Protein AF-A0A7X8B5Y0-F1 (afdb_monomer_lite)

Secondary structure (DSSP, 8-state):
--EEEEEEE-TT----HHHHHHTTTT--BSSHHHHHHHHHHHHHHHHHTTEEEEEEEETTEEEEEEEE----

Structure (mmCIF, N/CA/C/O backbone):
data_AF-A0A7X8B5Y0-F1
#
_entry.id   AF-A0A7X8B5Y0-F1
#
loop_
_atom_site.group_PDB
_atom_site.id
_atom_site.type_symbol
_atom_site.label_atom_id
_atom_site.label_alt_id
_atom_site.label_comp_id
_atom_site.label_asym_id
_atom_site.label_entity_id
_atom_site.label_seq_id
_atom_site.pdbx_PDB_ins_code
_atom_site.Cartn_x
_atom_site.Cartn_y
_atom_site.Cartn_z
_atom_site.occupancy
_atom_site.B_iso_or_equiv
_atom_site.auth_seq_id
_atom_site.auth_comp_id
_atom_site.auth_asym_id
_atom_site.auth_atom_id
_atom_site.pdbx_PDB_model_num
ATOM 1 N N . MET A 1 1 ? -9.382 -18.676 2.804 1.00 67.88 1 MET A N 1
ATOM 2 C CA . MET A 1 1 ? -8.153 -17.972 3.183 1.00 67.88 1 MET A CA 1
ATOM 3 C C . MET A 1 1 ? -7.619 -17.403 1.897 1.00 67.88 1 MET A C 1
ATOM 5 O O . MET A 1 1 ? -7.158 -18.158 1.053 1.00 67.88 1 MET A O 1
ATOM 9 N N . SER A 1 2 ? -7.929 -16.139 1.656 1.00 92.19 2 SER A N 1
ATOM 10 C CA . SER A 1 2 ? -7.503 -15.423 0.458 1.00 92.19 2 SER A CA 1
ATOM 11 C C . SER A 1 2 ? -7.163 -14.022 0.914 1.00 92.19 2 SER A C 1
ATOM 13 O O . SER A 1 2 ? -8.051 -13.198 1.144 1.00 92.19 2 SER A O 1
ATOM 15 N N . PHE A 1 3 ? -5.870 -13.801 1.108 1.00 96.19 3 PHE A N 1
ATOM 16 C CA . PHE A 1 3 ? -5.353 -12.556 1.636 1.00 96.19 3 PHE A CA 1
ATOM 17 C C . PHE A 1 3 ? -5.194 -11.542 0.511 1.00 96.19 3 PHE A C 1
ATOM 19 O O . PHE A 1 3 ? -4.819 -11.904 -0.607 1.00 96.19 3 PHE A O 1
ATOM 26 N N . TRP A 1 4 ? -5.518 -10.283 0.784 1.00 95.94 4 TRP A N 1
ATOM 27 C CA . TRP A 1 4 ? -5.417 -9.204 -0.194 1.00 95.94 4 TRP A CA 1
ATOM 28 C C . TRP A 1 4 ? -5.287 -7.839 0.469 1.00 95.94 4 TRP A C 1
ATOM 30 O O . TRP A 1 4 ? -5.778 -7.621 1.580 1.00 95.94 4 TRP A O 1
ATOM 40 N N . TRP A 1 5 ? -4.625 -6.925 -0.235 1.00 96.12 5 TRP A N 1
ATOM 41 C CA . TRP A 1 5 ? -4.388 -5.565 0.226 1.00 96.12 5 TRP A CA 1
ATOM 42 C C . TRP A 1 5 ? -5.420 -4.606 -0.363 1.00 96.12 5 TRP A C 1
ATOM 44 O O . TRP A 1 5 ? -5.583 -4.515 -1.577 1.00 96.12 5 TRP A O 1
ATOM 54 N N . GLU A 1 6 ? -6.095 -3.863 0.506 1.00 95.94 6 GLU A N 1
ATOM 55 C CA . GLU A 1 6 ? -6.921 -2.722 0.128 1.00 95.94 6 GLU A CA 1
ATOM 56 C C . GLU A 1 6 ? -6.079 -1.437 0.226 1.00 95.94 6 GLU A C 1
ATOM 58 O O . GLU A 1 6 ? -5.610 -1.118 1.327 1.00 95.94 6 GLU A O 1
ATOM 63 N N . PRO A 1 7 ? -5.857 -0.708 -0.885 1.00 95.12 7 PRO A N 1
ATOM 64 C CA . PRO A 1 7 ? -5.173 0.579 -0.863 1.00 95.12 7 PRO A CA 1
ATOM 65 C C . PRO A 1 7 ? -6.088 1.711 -0.413 1.00 95.12 7 PRO A C 1
ATOM 67 O O . PRO A 1 7 ? -7.251 1.805 -0.804 1.00 95.12 7 PRO A O 1
ATOM 70 N N . GLU A 1 8 ? -5.492 2.669 0.277 1.00 95.19 8 GLU A N 1
ATOM 71 C CA . GLU A 1 8 ? -6.001 4.023 0.395 1.00 95.19 8 GLU A CA 1
ATOM 72 C C . GLU A 1 8 ? -5.119 4.943 -0.448 1.00 95.19 8 GLU A C 1
ATOM 74 O O . GLU A 1 8 ? -3.906 5.012 -0.245 1.00 95.19 8 GLU A O 1
ATOM 79 N N . LEU A 1 9 ? -5.721 5.642 -1.408 1.00 93.81 9 LEU A N 1
ATOM 80 C CA . LEU A 1 9 ? -5.024 6.601 -2.263 1.00 93.81 9 LEU A CA 1
ATOM 81 C C . LEU A 1 9 ? -5.036 8.004 -1.648 1.00 93.81 9 LEU A C 1
ATOM 83 O O . LEU A 1 9 ? -6.018 8.417 -1.024 1.00 93.81 9 LEU A O 1
ATOM 87 N N . ALA A 1 10 ? -3.968 8.766 -1.884 1.00 93.00 10 ALA A N 1
ATOM 88 C CA . ALA A 1 10 ? -3.946 10.198 -1.616 1.00 93.00 10 ALA A CA 1
ATOM 89 C C . ALA A 1 10 ? -5.069 10.905 -2.389 1.00 93.00 10 ALA A C 1
ATOM 91 O O . ALA A 1 10 ? -5.448 10.505 -3.489 1.00 93.00 10 ALA A O 1
ATOM 92 N N . SER A 1 11 ? -5.571 12.017 -1.850 1.00 90.44 11 SER A N 1
ATOM 93 C CA . SER A 1 11 ? -6.611 12.807 -2.529 1.00 90.44 11 SER A CA 1
ATOM 94 C C . SER A 1 11 ? -6.150 13.403 -3.866 1.00 90.44 11 SER A C 1
ATOM 96 O O . SER A 1 11 ? -6.986 13.722 -4.708 1.00 90.44 11 SER A O 1
ATOM 98 N N . ASP A 1 12 ? -4.841 13.573 -4.053 1.00 90.62 12 ASP A N 1
ATOM 99 C CA . ASP A 1 12 ? -4.206 14.042 -5.285 1.00 90.62 12 ASP A CA 1
ATOM 100 C C . ASP A 1 12 ? -3.555 12.919 -6.113 1.00 90.62 12 ASP A C 1
ATOM 102 O O . ASP A 1 12 ? -2.959 13.206 -7.153 1.00 90.62 12 ASP A O 1
ATOM 106 N N . ALA A 1 13 ? -3.698 11.652 -5.701 1.00 91.19 13 ALA A N 1
ATOM 107 C CA . ALA A 1 13 ? -3.202 10.519 -6.473 1.00 91.19 13 ALA A CA 1
ATOM 108 C C . ALA A 1 13 ? -3.869 10.474 -7.855 1.00 91.19 13 ALA A C 1
ATOM 110 O O . ALA A 1 13 ? -5.068 10.717 -8.011 1.00 91.19 13 ALA A O 1
ATOM 111 N N . THR A 1 14 ? -3.072 10.141 -8.869 1.00 92.19 14 THR A N 1
ATOM 112 C CA . THR A 1 14 ? -3.541 10.014 -10.259 1.00 92.19 14 THR A CA 1
ATOM 113 C C . THR A 1 14 ? -3.548 8.574 -10.757 1.00 92.19 14 THR A C 1
ATOM 115 O O . THR A 1 14 ? -4.033 8.331 -11.862 1.00 92.19 14 THR A O 1
ATO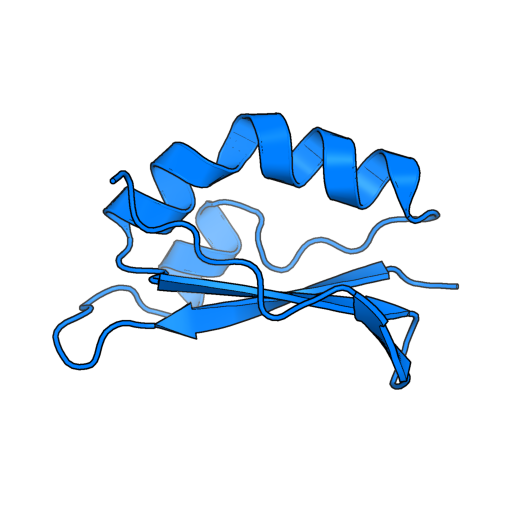M 118 N N . ALA A 1 15 ? -3.053 7.633 -9.944 1.00 92.50 15 ALA A N 1
ATOM 119 C CA . ALA A 1 15 ? -3.066 6.216 -10.261 1.00 92.50 15 ALA A CA 1
ATOM 120 C C . ALA A 1 15 ? -4.498 5.708 -10.431 1.00 92.50 15 ALA A C 1
ATOM 122 O O . ALA A 1 15 ? -5.407 6.018 -9.654 1.00 92.50 15 ALA A O 1
ATOM 123 N N . THR A 1 16 ? -4.686 4.922 -11.478 1.00 93.75 16 THR A N 1
ATOM 124 C CA . THR A 1 16 ? -5.929 4.225 -11.769 1.00 93.75 16 THR A CA 1
ATOM 125 C C . THR A 1 16 ? -5.897 2.811 -11.194 1.00 93.75 16 THR A C 1
ATOM 127 O O . THR A 1 16 ? -4.856 2.311 -10.774 1.00 93.75 16 THR A O 1
ATOM 130 N N . ASP A 1 17 ? -7.046 2.137 -11.198 1.00 90.88 17 ASP A N 1
ATOM 131 C CA . ASP A 1 17 ? -7.129 0.720 -10.823 1.00 90.88 17 ASP A CA 1
ATOM 132 C C . ASP A 1 17 ? -6.215 -0.167 -11.694 1.00 90.88 17 ASP A C 1
ATOM 134 O O . ASP A 1 17 ? -5.621 -1.117 -11.193 1.00 90.88 17 ASP A O 1
ATOM 138 N N . ASP A 1 18 ? -6.031 0.192 -12.971 1.00 93.94 18 ASP A N 1
ATOM 139 C CA . ASP A 1 18 ? -5.124 -0.508 -13.890 1.00 93.94 18 ASP A CA 1
ATOM 140 C C . ASP A 1 18 ? -3.655 -0.341 -13.472 1.00 93.94 18 ASP A C 1
ATOM 142 O O . ASP A 1 18 ? -2.914 -1.321 -13.461 1.00 93.94 18 ASP A O 1
ATOM 146 N N . ASP A 1 19 ? -3.254 0.860 -13.034 1.00 94.31 19 ASP A N 1
ATOM 147 C CA . ASP A 1 19 ? -1.897 1.119 -12.532 1.00 94.31 19 ASP A CA 1
ATOM 148 C C . ASP A 1 19 ? -1.613 0.310 -11.255 1.00 94.31 19 ASP A C 1
ATOM 150 O O . ASP A 1 19 ? -0.561 -0.316 -11.120 1.00 94.31 19 ASP A O 1
ATOM 154 N N . LEU A 1 20 ? -2.580 0.255 -10.332 1.00 93.12 20 LEU A N 1
ATOM 155 C CA . LEU A 1 20 ? -2.471 -0.534 -9.100 1.00 93.12 20 LEU A CA 1
ATOM 156 C C . LEU A 1 20 ? -2.452 -2.042 -9.382 1.00 93.12 20 LEU A C 1
ATOM 158 O O . LEU A 1 20 ? -1.711 -2.794 -8.743 1.00 93.12 20 LEU A O 1
ATOM 162 N N . ALA A 1 21 ? -3.251 -2.503 -10.346 1.00 92.81 21 ALA A N 1
ATOM 163 C CA . ALA A 1 21 ? -3.237 -3.890 -10.782 1.00 92.81 21 ALA A CA 1
ATOM 164 C C . ALA A 1 21 ? -1.910 -4.254 -11.466 1.00 92.81 21 ALA A C 1
ATOM 166 O O . ALA A 1 21 ? -1.399 -5.349 -11.227 1.00 92.81 21 ALA A O 1
ATOM 167 N N . ALA A 1 22 ? -1.335 -3.343 -12.257 1.00 92.88 22 ALA A N 1
ATOM 168 C CA . ALA A 1 22 ? -0.027 -3.511 -12.885 1.00 92.88 22 ALA A CA 1
ATOM 169 C C . ALA A 1 22 ? 1.109 -3.597 -11.853 1.00 92.88 22 ALA A C 1
ATOM 171 O O . ALA A 1 22 ? 2.006 -4.420 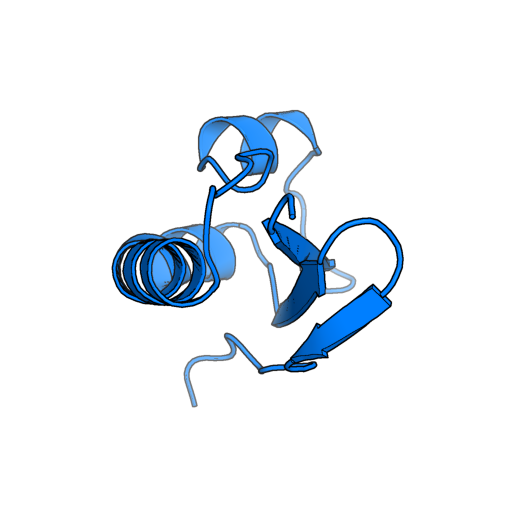-12.028 1.00 92.88 22 ALA A O 1
ATOM 172 N N . ALA A 1 23 ? 1.011 -2.846 -10.750 1.00 91.81 23 ALA A N 1
ATOM 173 C CA . ALA A 1 23 ? 1.896 -2.959 -9.585 1.00 91.81 23 ALA A CA 1
ATOM 174 C C . ALA A 1 23 ? 1.646 -4.222 -8.736 1.00 91.81 23 ALA A C 1
ATOM 176 O O . ALA A 1 23 ? 2.287 -4.436 -7.712 1.00 91.81 23 ALA A O 1
ATOM 177 N N . GLY A 1 24 ? 0.694 -5.076 -9.127 1.00 92.19 24 GLY A N 1
ATOM 178 C CA . GLY A 1 24 ? 0.410 -6.348 -8.465 1.00 92.19 24 GLY A CA 1
ATOM 179 C C . GLY A 1 24 ? -0.493 -6.250 -7.235 1.00 92.19 24 GLY A C 1
ATOM 180 O O . GLY A 1 24 ? -0.725 -7.272 -6.592 1.00 92.19 24 GLY A O 1
ATOM 181 N N . LEU A 1 25 ? -1.057 -5.081 -6.917 1.00 92.50 25 LEU A N 1
ATOM 182 C CA . LEU A 1 25 ? -1.880 -4.886 -5.716 1.00 92.50 25 LEU A CA 1
ATOM 183 C C . LEU A 1 25 ? -3.201 -5.673 -5.739 1.00 92.50 25 LEU A C 1
ATOM 185 O O . LEU A 1 25 ? -3.749 -6.014 -4.695 1.00 92.50 25 LEU A O 1
ATOM 189 N N . SER A 1 26 ? -3.688 -6.026 -6.931 1.00 91.31 26 SER A N 1
ATOM 190 C CA . SER A 1 26 ? -4.871 -6.881 -7.112 1.00 91.31 26 SER A CA 1
ATOM 191 C C . SER A 1 26 ? -4.618 -8.371 -6.814 1.00 91.31 26 SER A C 1
ATOM 193 O O . SER A 1 26 ? -5.542 -9.188 -6.906 1.00 91.31 26 SER A O 1
ATOM 195 N N . SER A 1 27 ? -3.381 -8.739 -6.457 1.00 93.25 27 SER A N 1
ATOM 196 C CA . SER A 1 27 ? -2.983 -10.117 -6.172 1.00 93.25 27 SER A CA 1
ATOM 197 C C . SER A 1 27 ? -3.686 -10.688 -4.942 1.00 93.25 27 SER A C 1
ATOM 199 O O . SER A 1 27 ? -4.025 -9.989 -3.986 1.00 93.25 27 SER A O 1
ATOM 201 N N . ARG A 1 28 ? -3.890 -12.006 -4.977 1.00 95.25 28 ARG A N 1
ATOM 202 C CA . ARG A 1 28 ? -4.399 -12.796 -3.856 1.00 95.25 28 ARG A CA 1
ATOM 203 C C . ARG A 1 28 ? -3.295 -13.712 -3.351 1.00 95.25 28 ARG A C 1
ATOM 205 O O . ARG A 1 28 ? -2.617 -14.337 -4.162 1.00 95.25 28 ARG A O 1
ATOM 212 N N . PHE A 1 29 ? -3.168 -13.808 -2.036 1.00 95.31 29 PHE A N 1
ATOM 213 C CA . PHE A 1 29 ? -2.153 -14.617 -1.364 1.00 95.31 29 PHE A CA 1
ATOM 214 C C . PHE A 1 29 ? -2.812 -15.759 -0.581 1.00 95.31 29 PHE A C 1
ATOM 216 O O . PHE A 1 29 ? -3.945 -15.619 -0.102 1.00 95.31 29 PHE A O 1
ATOM 223 N N . ASP A 1 30 ? -2.119 -16.894 -0.484 1.00 93.50 30 ASP A N 1
ATOM 224 C CA . ASP A 1 30 ? -2.590 -18.082 0.242 1.00 93.50 30 ASP A CA 1
ATOM 225 C C . ASP A 1 30 ? -2.543 -17.865 1.763 1.00 93.50 30 ASP A C 1
ATOM 227 O O . ASP A 1 30 ? -3.452 -18.290 2.484 1.00 93.50 30 ASP A O 1
ATOM 231 N N . ASP A 1 31 ? -1.530 -17.139 2.246 1.00 94.31 31 ASP A N 1
ATOM 232 C CA . ASP A 1 31 ? -1.379 -16.784 3.651 1.00 94.31 31 ASP A CA 1
ATOM 233 C C . ASP A 1 31 ? -0.900 -15.341 3.888 1.00 94.31 31 ASP A C 1
ATOM 235 O O . ASP A 1 31 ? -0.547 -14.594 2.973 1.00 94.31 31 ASP A O 1
ATOM 239 N N . GLN A 1 32 ? -0.973 -14.928 5.156 1.00 94.75 32 GLN A N 1
ATOM 240 C CA . GLN A 1 32 ? -0.612 -13.583 5.596 1.00 94.75 32 GLN A CA 1
ATOM 241 C C . GLN A 1 32 ? 0.883 -13.290 5.408 1.00 94.75 32 GLN A C 1
ATOM 243 O O . GLN A 1 32 ? 1.221 -12.153 5.094 1.00 94.75 32 GLN A O 1
ATOM 248 N N . ILE A 1 33 ? 1.759 -14.287 5.580 1.00 94.81 33 ILE A N 1
ATOM 249 C CA . ILE A 1 33 ? 3.209 -14.082 5.492 1.00 94.81 33 ILE A CA 1
ATOM 250 C C . ILE A 1 33 ? 3.573 -13.745 4.048 1.00 94.81 33 ILE A C 1
ATOM 252 O O . ILE A 1 33 ? 4.237 -12.738 3.826 1.00 94.81 33 ILE A O 1
ATOM 256 N N . ASP A 1 34 ? 3.055 -14.502 3.076 1.00 95.31 34 ASP A N 1
ATOM 257 C CA . ASP A 1 34 ? 3.238 -14.197 1.650 1.00 95.31 34 ASP A CA 1
ATOM 258 C C . ASP A 1 34 ? 2.747 -12.779 1.295 1.00 95.31 34 ASP A C 1
ATOM 260 O O . ASP A 1 34 ? 3.411 -12.047 0.557 1.00 95.31 34 ASP A O 1
ATOM 264 N N . ALA A 1 35 ? 1.598 -12.359 1.842 1.00 95.25 35 ALA A N 1
ATOM 265 C CA . ALA A 1 35 ? 1.059 -11.018 1.612 1.00 95.25 35 ALA A CA 1
ATOM 266 C C . ALA A 1 35 ? 1.955 -9.912 2.202 1.00 95.25 35 ALA A C 1
ATOM 268 O O . ALA A 1 35 ? 2.139 -8.866 1.573 1.00 95.25 35 ALA A O 1
ATOM 269 N N . GLU 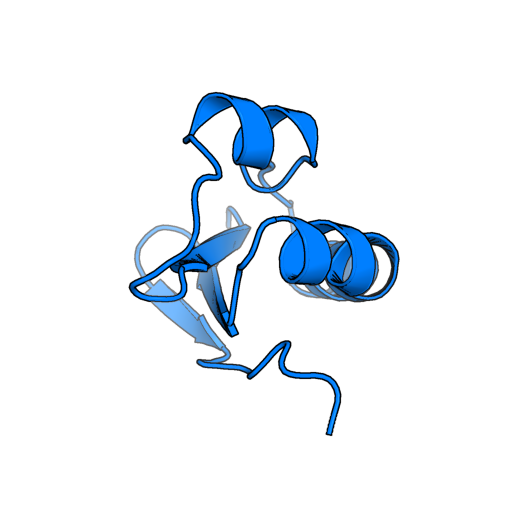A 1 36 ? 2.496 -10.122 3.405 1.00 94.38 36 GLU A N 1
ATOM 270 C CA . GLU A 1 36 ? 3.401 -9.189 4.088 1.00 94.38 36 GLU A CA 1
ATOM 271 C C . GLU A 1 36 ? 4.784 -9.120 3.422 1.00 94.38 36 GLU A C 1
ATOM 273 O O . GLU A 1 36 ? 5.353 -8.029 3.297 1.00 94.38 36 GLU A O 1
ATOM 27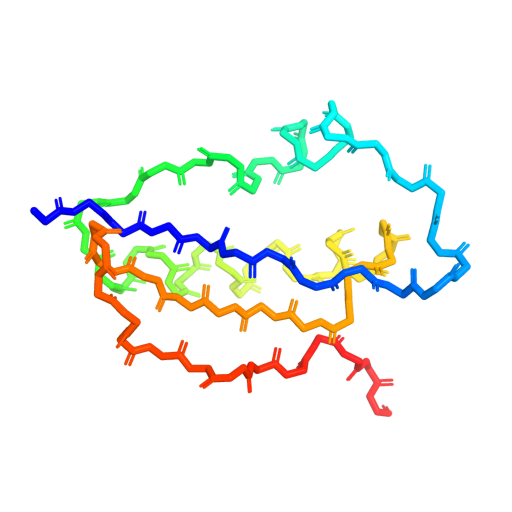8 N N . GLU A 1 37 ? 5.313 -10.252 2.952 1.00 95.56 37 GLU A N 1
ATOM 279 C CA . GLU A 1 37 ? 6.557 -10.296 2.178 1.00 95.56 37 GLU A CA 1
ATOM 280 C C . GLU A 1 37 ? 6.391 -9.550 0.852 1.00 95.56 37 GLU A C 1
ATOM 282 O O . GLU A 1 37 ? 7.190 -8.665 0.544 1.00 95.56 37 GLU A O 1
ATOM 287 N N . TRP A 1 38 ? 5.299 -9.801 0.119 1.00 95.56 38 TRP A N 1
ATOM 288 C CA . TRP A 1 38 ? 5.002 -9.064 -1.109 1.00 95.56 38 TRP A CA 1
ATOM 289 C C . TRP A 1 38 ? 4.899 -7.554 -0.867 1.00 95.56 38 TRP A C 1
ATOM 291 O O . TRP A 1 38 ? 5.479 -6.772 -1.622 1.00 95.56 38 TRP A O 1
ATOM 301 N N . LEU A 1 39 ? 4.207 -7.125 0.194 1.00 94.06 39 LEU A N 1
ATOM 302 C CA . LEU A 1 39 ? 4.103 -5.700 0.514 1.00 94.06 39 LEU A CA 1
ATOM 303 C C . LEU A 1 39 ? 5.484 -5.091 0.789 1.00 94.06 39 LEU A C 1
ATOM 305 O O . LEU A 1 39 ? 5.770 -3.992 0.322 1.00 94.06 39 LEU A O 1
ATOM 309 N N . SER A 1 40 ? 6.351 -5.807 1.506 1.00 92.62 40 SER A N 1
ATOM 310 C CA . SER A 1 40 ? 7.700 -5.337 1.841 1.00 92.62 40 SER A CA 1
ATOM 311 C C . SER A 1 40 ? 8.590 -5.120 0.612 1.00 92.62 40 SER A C 1
ATOM 313 O O . SER A 1 40 ? 9.446 -4.237 0.639 1.00 92.62 40 SER A O 1
ATOM 315 N N . ASP A 1 41 ? 8.376 -5.871 -0.469 1.00 94.50 41 ASP A N 1
ATOM 316 C CA . ASP A 1 41 ? 9.079 -5.673 -1.743 1.00 94.50 41 ASP A CA 1
ATOM 317 C C . ASP A 1 41 ? 8.439 -4.578 -2.622 1.00 94.50 41 ASP A C 1
ATOM 319 O O . ASP A 1 41 ? 9.149 -3.886 -3.351 1.00 94.50 41 ASP A O 1
ATOM 323 N N . ASN A 1 42 ? 7.115 -4.381 -2.545 1.00 93.38 42 ASN A N 1
ATOM 324 C CA . ASN A 1 42 ? 6.370 -3.532 -3.491 1.00 93.38 42 ASN A CA 1
ATOM 325 C C . ASN A 1 42 ? 5.920 -2.175 -2.914 1.00 93.38 42 ASN A C 1
ATOM 327 O O . ASN A 1 42 ? 5.448 -1.320 -3.664 1.00 93.38 42 ASN A O 1
ATOM 331 N N . TYR A 1 43 ? 6.084 -1.920 -1.609 1.00 91.88 43 TYR A N 1
ATOM 332 C CA . TYR A 1 43 ? 5.556 -0.708 -0.963 1.00 91.88 43 TYR A CA 1
ATOM 333 C C . TYR A 1 43 ? 6.055 0.608 -1.580 1.00 91.88 43 TYR A C 1
ATOM 335 O O . TYR A 1 43 ? 5.310 1.585 -1.594 1.00 91.88 43 TYR A O 1
ATOM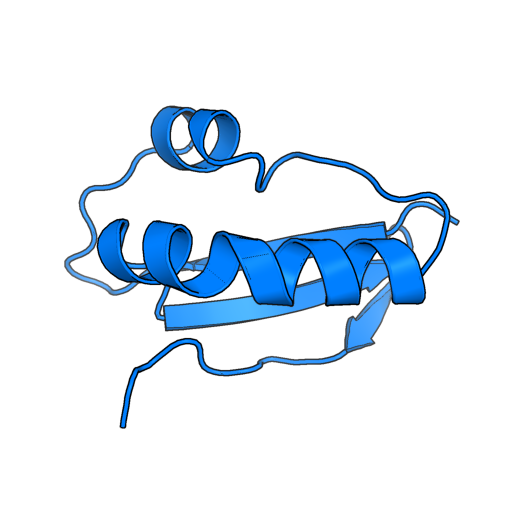 343 N N . LEU A 1 44 ? 7.291 0.650 -2.092 1.00 92.25 44 LEU A N 1
ATOM 344 C CA . LEU A 1 44 ? 7.853 1.851 -2.722 1.00 92.25 44 LEU A CA 1
ATOM 345 C C . LEU A 1 44 ? 7.138 2.203 -4.026 1.00 92.25 44 LEU A C 1
ATOM 347 O O . LEU A 1 44 ? 6.877 3.375 -4.278 1.00 92.25 44 LEU A O 1
ATOM 351 N N . GLU A 1 45 ? 6.813 1.198 -4.838 1.00 93.19 45 GLU A N 1
ATOM 352 C CA . GLU A 1 45 ? 6.087 1.394 -6.095 1.00 93.19 45 GLU A CA 1
ATOM 353 C C . GLU A 1 45 ? 4.645 1.834 -5.815 1.00 93.19 45 GLU A C 1
ATOM 355 O O . GLU A 1 45 ? 4.148 2.775 -6.426 1.00 93.19 45 GLU A O 1
ATOM 360 N N . LEU A 1 46 ? 4.003 1.240 -4.803 1.00 93.75 46 LEU A N 1
ATOM 361 C CA . LEU A 1 46 ? 2.674 1.661 -4.351 1.00 93.75 46 LEU A CA 1
ATOM 362 C C . LEU A 1 46 ? 2.669 3.111 -3.844 1.00 93.75 46 LEU A C 1
ATOM 364 O O . LEU A 1 46 ? 1.761 3.875 -4.171 1.00 93.75 46 LEU A O 1
ATOM 368 N N . ALA A 1 47 ? 3.684 3.506 -3.074 1.00 93.00 47 ALA A N 1
ATOM 369 C CA . ALA A 1 47 ? 3.823 4.877 -2.597 1.00 93.00 47 ALA A CA 1
ATOM 370 C C . ALA A 1 47 ? 4.037 5.874 -3.753 1.00 93.00 47 ALA A C 1
ATOM 372 O O . ALA A 1 47 ? 3.445 6.952 -3.733 1.00 93.00 47 ALA A O 1
ATOM 373 N N . ASP A 1 48 ? 4.814 5.513 -4.783 1.00 92.44 48 ASP A N 1
ATOM 374 C CA . ASP A 1 48 ? 4.997 6.329 -5.999 1.00 92.44 48 ASP A CA 1
ATOM 375 C C . ASP A 1 48 ? 3.682 6.507 -6.781 1.00 92.44 48 ASP A C 1
ATOM 377 O O . ASP A 1 48 ? 3.381 7.597 -7.271 1.00 92.44 48 ASP A O 1
ATOM 381 N N . LEU A 1 49 ? 2.833 5.475 -6.790 1.00 93.31 49 LEU A N 1
ATOM 382 C CA . LEU A 1 49 ? 1.469 5.530 -7.328 1.00 93.31 49 LEU A CA 1
ATOM 383 C C . LEU A 1 49 ? 0.496 6.355 -6.460 1.00 93.31 49 LEU A C 1
ATOM 385 O O . LEU A 1 49 ? -0.656 6.574 -6.842 1.00 93.31 49 LEU A O 1
ATOM 389 N N . GLY A 1 50 ? 0.940 6.857 -5.306 1.00 93.88 50 GLY A N 1
ATOM 390 C CA . GLY A 1 50 ? 0.133 7.676 -4.404 1.00 93.88 50 GLY A CA 1
ATOM 391 C C . GLY A 1 50 ? -0.726 6.869 -3.431 1.00 93.88 50 GLY A C 1
ATOM 392 O O . GLY A 1 50 ? -1.680 7.415 -2.873 1.00 93.88 50 GLY A O 1
ATOM 393 N N . VAL A 1 51 ? -0.415 5.588 -3.208 1.00 94.56 51 VAL A N 1
ATOM 394 C CA . VAL A 1 51 ? -0.994 4.812 -2.104 1.00 94.56 51 VAL A CA 1
ATOM 395 C C . VAL A 1 51 ? -0.405 5.323 -0.789 1.00 94.56 51 VAL A C 1
ATOM 397 O O . VAL A 1 51 ? 0.799 5.243 -0.559 1.00 94.56 51 VAL A O 1
ATOM 400 N N . VAL A 1 52 ? -1.258 5.843 0.093 1.00 94.88 52 VAL A N 1
ATOM 401 C CA . VAL A 1 52 ? -0.854 6.423 1.386 1.00 94.88 52 VAL A CA 1
ATOM 402 C C . VAL A 1 52 ? -0.946 5.425 2.529 1.00 94.88 52 VAL A C 1
ATOM 404 O O . VAL A 1 52 ? -0.205 5.524 3.510 1.00 94.88 52 VAL A O 1
ATOM 407 N N . SER A 1 53 ? -1.846 4.451 2.422 1.00 95.00 53 SER A N 1
ATOM 408 C CA . SER A 1 53 ? -1.973 3.380 3.398 1.00 95.00 53 SER A CA 1
ATOM 409 C C . SER A 1 53 ? -2.512 2.106 2.757 1.00 95.00 53 SER A C 1
ATOM 411 O O . SER A 1 53 ? -3.123 2.142 1.690 1.00 95.00 53 SER A O 1
ATOM 413 N N . VAL A 1 54 ? -2.260 0.967 3.397 1.00 95.19 54 VAL A N 1
ATOM 414 C CA . VAL A 1 54 ? -2.811 -0.331 2.991 1.00 95.19 54 VAL A CA 1
ATOM 415 C C . VAL A 1 54 ? -3.417 -1.062 4.183 1.00 95.19 54 VAL A C 1
ATOM 417 O O . VAL A 1 54 ? -2.956 -0.947 5.324 1.00 95.19 54 VAL A O 1
ATOM 420 N N . THR A 1 55 ? -4.471 -1.827 3.921 1.00 96.25 55 THR A N 1
ATOM 421 C CA . THR A 1 55 ? -5.155 -2.673 4.905 1.00 96.25 55 THR A CA 1
ATOM 422 C C . THR A 1 55 ? -5.189 -4.111 4.394 1.00 96.25 55 THR A C 1
ATOM 424 O O . THR A 1 55 ? -5.573 -4.338 3.252 1.00 96.25 55 THR A O 1
ATOM 427 N N . LEU A 1 56 ? -4.799 -5.083 5.224 1.00 96.50 56 LEU A N 1
ATOM 428 C CA . LEU A 1 56 ? -4.870 -6.501 4.863 1.00 96.50 56 LEU A CA 1
ATOM 429 C C . LEU A 1 56 ? -6.231 -7.068 5.244 1.00 96.50 56 LEU A C 1
ATOM 431 O O . LEU A 1 56 ? -6.678 -6.935 6.393 1.00 96.50 56 LEU A O 1
ATOM 435 N N . PHE A 1 57 ? -6.820 -7.795 4.310 1.00 96.50 57 PHE A N 1
ATOM 436 C CA . PHE A 1 57 ? -8.031 -8.571 4.511 1.00 96.50 57 PHE A CA 1
ATOM 437 C C . PHE A 1 57 ? -7.755 -10.054 4.258 1.00 96.50 57 PHE A C 1
ATOM 439 O O . PHE A 1 57 ? -7.018 -10.389 3.336 1.00 96.50 57 PHE A O 1
ATOM 446 N N . ASP A 1 58 ? -8.365 -10.931 5.056 1.00 95.88 58 ASP A N 1
ATOM 447 C CA . ASP A 1 58 ? -8.589 -12.338 4.712 1.00 95.88 58 ASP A CA 1
ATOM 448 C C . ASP A 1 58 ? -10.050 -12.489 4.292 1.00 95.88 58 ASP A C 1
ATOM 450 O O . ASP A 1 58 ? -10.954 -12.348 5.121 1.00 95.88 58 ASP A O 1
ATOM 454 N N . ASP A 1 59 ? -10.283 -12.750 3.006 1.00 91.88 59 ASP A N 1
ATOM 455 C CA . ASP A 1 59 ? -11.625 -12.741 2.418 1.00 91.88 59 ASP A CA 1
ATOM 456 C C . ASP A 1 59 ? -12.327 -11.387 2.680 1.00 91.88 59 ASP A C 1
ATOM 458 O O . ASP A 1 59 ? -11.847 -10.363 2.196 1.00 91.88 59 ASP A O 1
ATOM 462 N N . ASP A 1 60 ? -13.411 -11.348 3.458 1.00 91.00 60 ASP A N 1
ATOM 463 C CA . ASP A 1 60 ? -14.102 -10.108 3.863 1.00 91.00 60 ASP A CA 1
ATOM 464 C C . ASP A 1 60 ? -13.630 -9.548 5.226 1.00 91.00 60 ASP A C 1
ATOM 466 O O . ASP A 1 60 ? -14.066 -8.492 5.682 1.00 91.00 60 ASP A O 1
ATOM 470 N N . THR A 1 61 ? -12.736 -10.251 5.928 1.00 93.56 61 THR A N 1
ATOM 471 C CA . THR A 1 61 ? -12.330 -9.883 7.290 1.00 93.56 61 THR A CA 1
ATOM 472 C C . THR A 1 61 ? -11.049 -9.068 7.286 1.00 93.56 61 THR A C 1
ATOM 474 O O . THR A 1 61 ? -9.992 -9.559 6.907 1.00 93.56 61 THR A O 1
ATOM 477 N N . LYS A 1 62 ? -11.106 -7.842 7.808 1.00 94.88 62 LYS A N 1
ATOM 478 C CA . LYS A 1 62 ? -9.905 -7.048 8.077 1.00 94.88 62 LYS A CA 1
ATOM 479 C C . LYS A 1 62 ? -9.047 -7.727 9.148 1.00 94.88 62 LYS A C 1
ATOM 481 O O . LYS A 1 62 ? -9.479 -7.856 10.295 1.00 94.88 62 LYS A O 1
ATOM 486 N N . VAL A 1 63 ? -7.823 -8.101 8.789 1.00 94.75 63 VAL A N 1
ATOM 487 C CA . VAL A 1 63 ? -6.876 -8.779 9.690 1.00 94.75 63 VAL A CA 1
ATOM 488 C C . VAL A 1 63 ? -5.722 -7.876 10.126 1.00 94.75 63 VAL A C 1
ATOM 490 O O . VAL A 1 63 ? -5.190 -8.062 11.219 1.00 94.75 63 VAL A O 1
ATOM 493 N N . TYR A 1 64 ? -5.365 -6.866 9.325 1.00 92.12 64 TYR A N 1
ATOM 494 C CA . TYR A 1 64 ? -4.262 -5.950 9.626 1.00 92.12 64 TYR A CA 1
ATOM 495 C C . TYR A 1 64 ? -4.501 -4.549 9.043 1.00 92.12 64 TYR A C 1
ATOM 497 O O . TYR A 1 64 ? -5.113 -4.412 7.989 1.00 92.12 64 TYR A O 1
ATOM 505 N N . GLY A 1 65 ? -4.009 -3.499 9.707 1.00 85.00 65 GLY A N 1
ATOM 506 C CA . GLY A 1 65 ? -4.002 -2.122 9.186 1.00 85.00 65 GLY A CA 1
ATOM 507 C C . GLY A 1 65 ? -5.037 -1.148 9.790 1.00 85.00 65 GLY A C 1
ATOM 508 O O . GLY A 1 65 ? -5.786 -1.508 10.706 1.00 85.00 65 GLY A O 1
ATOM 509 N N . PRO A 1 66 ? -5.131 0.098 9.277 1.00 88.31 66 PRO A N 1
ATOM 510 C CA . PRO A 1 66 ? -4.359 0.614 8.143 1.00 88.31 66 PRO A CA 1
ATOM 511 C C . PRO A 1 66 ? -2.894 0.855 8.525 1.00 88.31 66 PRO A C 1
ATOM 513 O O . PRO A 1 66 ? -2.604 1.343 9.619 1.00 88.31 66 PRO A O 1
ATOM 516 N N . MET A 1 67 ? -1.979 0.481 7.635 1.00 92.25 67 MET A N 1
ATOM 517 C CA . MET A 1 67 ? -0.549 0.748 7.763 1.00 92.25 67 MET A CA 1
ATOM 518 C C . MET A 1 67 ? -0.162 1.818 6.750 1.00 92.25 67 MET A C 1
ATOM 520 O O . MET A 1 67 ? -0.419 1.656 5.560 1.00 92.25 67 MET A O 1
ATOM 524 N N . SER A 1 68 ? 0.425 2.916 7.219 1.00 91.44 68 SER A N 1
ATOM 525 C CA . SER A 1 68 ? 0.885 3.991 6.341 1.00 91.44 68 SER A CA 1
ATOM 526 C C . SER A 1 68 ? 2.072 3.534 5.498 1.00 91.44 68 SER A C 1
ATOM 528 O O . SER A 1 68 ? 3.027 2.971 6.033 1.00 91.44 68 SER A O 1
ATOM 530 N N . LEU A 1 69 ? 2.007 3.819 4.199 1.00 88.50 69 LEU A N 1
ATOM 531 C CA . LEU A 1 69 ? 3.130 3.693 3.265 1.00 88.50 69 LEU A CA 1
ATOM 532 C C . LEU A 1 69 ? 3.892 5.015 3.097 1.00 88.50 69 LEU A C 1
ATOM 534 O O . LEU A 1 69 ? 4.910 5.054 2.408 1.00 88.50 69 LEU A O 1
ATOM 538 N N . ASP A 1 70 ? 3.413 6.081 3.749 1.00 78.56 70 ASP A N 1
ATOM 539 C CA . ASP A 1 70 ? 4.082 7.377 3.826 1.00 78.56 70 ASP A CA 1
ATOM 540 C C . ASP A 1 70 ? 5.523 7.199 4.328 1.00 78.56 70 AS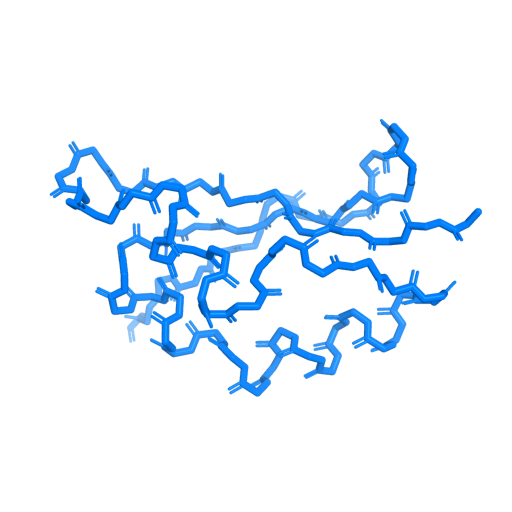P A C 1
ATOM 542 O O . ASP A 1 70 ? 5.779 6.751 5.452 1.00 78.56 70 ASP A O 1
ATOM 546 N N . GLN A 1 71 ? 6.473 7.500 3.447 1.00 63.16 71 GLN A N 1
ATOM 547 C CA . GLN A 1 71 ? 7.890 7.564 3.769 1.00 63.16 71 GLN A CA 1
ATOM 548 C C . GLN A 1 71 ? 8.096 8.780 4.685 1.00 63.16 71 GLN A C 1
ATOM 550 O O . GLN A 1 71 ? 8.162 9.905 4.197 1.00 63.16 71 GLN A O 1
ATOM 555 N N . ALA A 1 72 ? 8.149 8.554 6.000 1.00 47.94 72 ALA A N 1
ATOM 556 C CA . ALA A 1 72 ? 8.464 9.597 6.982 1.00 47.94 72 ALA A CA 1
ATOM 557 C C . ALA A 1 72 ? 9.786 10.332 6.686 1.00 47.94 72 ALA A C 1
ATOM 559 O O . ALA A 1 72 ? 10.751 9.674 6.225 1.00 47.94 72 ALA A O 1
#

Foldseek 3Di:
DWKAKDFDFDPPQPADPVQCVVLVRRHIDPDPVVVVVSCVVRLVVCVVSRGQFIFMDDPPRTDDDRDGSPPD

pLDDT: mean 91.83, std 7.43, range [47.94, 96.5]

Radius of gyration: 11.37 Å; chains: 1; bounding box: 23×32×24 Å

Sequence (72 aa):
MSFWWEPELASDATATDDDLAAAGLSSRFDDQIDAEEWLSDNYLELADLGVVSVTLFDDDTKVYGPMSLDQA